Protein AF-A0A350P0D9-F1 (afdb_monomer)

Structure (mmCIF, N/CA/C/O backbone):
data_AF-A0A350P0D9-F1
#
_entry.id   AF-A0A350P0D9-F1
#
loop_
_atom_site.group_PDB
_atom_site.id
_atom_site.type_symbol
_atom_site.label_atom_id
_atom_site.label_alt_id
_atom_site.label_comp_id
_atom_site.label_asym_id
_atom_site.label_entity_id
_atom_site.label_seq_id
_atom_site.pdbx_PDB_ins_code
_atom_site.Cartn_x
_atom_site.Cartn_y
_atom_site.Cartn_z
_atom_site.occupancy
_atom_site.B_iso_or_equiv
_atom_site.auth_seq_id
_atom_site.auth_comp_id
_atom_site.auth_asym_id
_atom_site.auth_atom_id
_atom_site.pdbx_PDB_model_num
ATOM 1 N N . MET A 1 1 ? -10.252 14.528 29.170 1.00 50.81 1 MET A N 1
ATOM 2 C CA . MET A 1 1 ? -8.950 14.505 28.458 1.00 50.81 1 MET A CA 1
ATOM 3 C C . MET A 1 1 ? -8.287 13.154 28.713 1.00 50.81 1 MET A C 1
ATOM 5 O O . MET A 1 1 ? -8.452 12.678 29.819 1.00 50.81 1 MET A O 1
ATOM 9 N N . PHE A 1 2 ? -7.573 12.565 27.742 1.00 56.53 2 PHE A N 1
ATOM 10 C CA . PHE A 1 2 ? -6.917 11.229 27.754 1.00 56.53 2 PHE A CA 1
ATOM 11 C C . PHE A 1 2 ? -7.696 10.047 27.144 1.00 56.53 2 PHE A C 1
ATOM 13 O O . PHE A 1 2 ? -8.002 9.066 27.806 1.00 56.53 2 PHE A O 1
ATOM 20 N N . ASN A 1 3 ? -7.877 10.091 25.818 1.00 57.88 3 ASN A N 1
ATOM 21 C CA . ASN A 1 3 ? -8.094 8.895 24.983 1.00 57.88 3 ASN A CA 1
ATOM 22 C C . ASN A 1 3 ? -6.777 8.379 24.349 1.00 57.88 3 ASN A C 1
ATOM 24 O O . ASN A 1 3 ? -6.797 7.773 23.281 1.00 57.88 3 ASN A O 1
ATOM 28 N N . LEU A 1 4 ? -5.615 8.610 24.981 1.00 62.88 4 LEU A N 1
ATOM 29 C CA . LEU A 1 4 ? -4.295 8.272 24.412 1.00 62.88 4 LEU A CA 1
ATOM 30 C C . LEU A 1 4 ? -4.017 6.759 24.271 1.00 62.88 4 LEU A C 1
ATOM 32 O O . LEU A 1 4 ? -3.020 6.389 23.658 1.00 62.88 4 LEU A O 1
ATOM 36 N N . PHE A 1 5 ? -4.890 5.889 24.789 1.00 63.16 5 PHE A N 1
ATOM 37 C CA . PHE A 1 5 ? -4.708 4.430 24.773 1.00 63.16 5 PHE A CA 1
ATOM 38 C C . PHE A 1 5 ? -5.695 3.673 23.881 1.00 63.16 5 PHE A C 1
ATOM 40 O O . PHE A 1 5 ? -5.747 2.446 23.940 1.00 63.16 5 PHE A O 1
ATOM 47 N N . LYS A 1 6 ? -6.458 4.357 23.016 1.00 61.94 6 LYS A N 1
ATOM 48 C CA . LYS A 1 6 ? -7.188 3.644 21.960 1.00 61.94 6 LYS A CA 1
ATOM 49 C C . LYS A 1 6 ? -6.173 3.102 20.953 1.00 61.94 6 LYS A C 1
ATOM 51 O O . LYS A 1 6 ? -5.709 3.818 20.067 1.00 61.94 6 LYS A O 1
ATOM 56 N N . SER A 1 7 ? -5.785 1.840 21.139 1.00 68.50 7 SER A N 1
ATOM 57 C CA . SER A 1 7 ? -5.010 1.084 20.160 1.00 68.50 7 SER A CA 1
ATOM 58 C C . SER A 1 7 ? -5.816 1.066 18.871 1.00 68.50 7 SER A C 1
ATOM 60 O O . SER A 1 7 ? -6.893 0.485 18.836 1.00 68.50 7 SER A O 1
ATOM 62 N N . ASN A 1 8 ? -5.340 1.763 17.840 1.00 78.12 8 ASN A N 1
ATOM 63 C CA . ASN A 1 8 ? -5.936 1.652 16.519 1.00 78.12 8 ASN A CA 1
ATOM 64 C C . ASN A 1 8 ? -5.464 0.306 15.931 1.00 78.12 8 ASN A C 1
ATOM 66 O O . ASN A 1 8 ? -4.273 0.188 15.603 1.00 78.12 8 ASN A O 1
ATOM 70 N N . PRO A 1 9 ? -6.351 -0.701 15.813 1.00 84.12 9 PRO A N 1
ATOM 71 C CA . PRO A 1 9 ? -5.960 -2.053 15.428 1.00 84.12 9 PRO A CA 1
ATOM 72 C C . PRO A 1 9 ? -5.418 -2.109 13.996 1.00 84.12 9 PRO A C 1
ATOM 74 O O . PRO A 1 9 ? -4.609 -2.981 13.677 1.00 84.12 9 PRO A O 1
ATOM 77 N N . THR A 1 10 ? -5.757 -1.130 13.149 1.00 92.06 10 THR A N 1
ATOM 78 C CA . THR A 1 10 ? -5.276 -1.052 11.764 1.00 92.06 10 THR A CA 1
ATOM 79 C C . THR A 1 10 ? -3.979 -0.266 11.609 1.00 92.06 10 THR A C 1
ATOM 81 O O . THR A 1 10 ? -3.364 -0.306 10.545 1.00 92.06 10 THR A O 1
ATOM 84 N N . LYS A 1 11 ? -3.465 0.385 12.663 1.00 91.31 11 LYS A N 1
ATOM 85 C CA . LYS A 1 11 ? -2.246 1.217 12.587 1.00 91.31 11 LYS A CA 1
ATOM 86 C C . LYS A 1 11 ? -1.025 0.458 12.063 1.00 91.31 11 LYS A C 1
ATOM 88 O O . LYS A 1 11 ? -0.224 1.020 11.318 1.00 91.31 11 LYS A O 1
ATOM 93 N N . LYS A 1 12 ? -0.858 -0.811 12.455 1.00 92.19 12 LYS A N 1
ATOM 94 C CA . LYS A 1 12 ? 0.254 -1.650 11.974 1.00 92.19 12 LYS A CA 1
ATOM 95 C C . LYS A 1 12 ? 0.094 -1.986 10.491 1.00 92.19 12 LYS A C 1
ATOM 97 O O . LYS A 1 12 ? 1.072 -1.897 9.756 1.00 92.19 12 LYS A O 1
ATOM 102 N N . LEU A 1 13 ? -1.125 -2.324 10.075 1.00 94.56 13 LEU A N 1
ATOM 103 C CA . LEU A 1 13 ? -1.458 -2.648 8.691 1.00 94.56 13 LEU A CA 1
ATOM 104 C C . LEU A 1 13 ? -1.287 -1.424 7.784 1.00 94.56 13 LEU A C 1
ATOM 106 O O . LEU A 1 13 ? -0.608 -1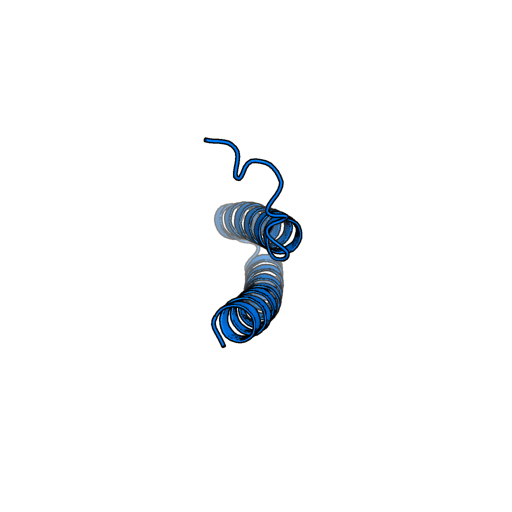.511 6.771 1.00 94.56 13 LEU A O 1
ATOM 110 N N . ARG A 1 14 ? -1.769 -0.248 8.201 1.00 94.81 14 ARG A N 1
ATOM 111 C CA . ARG A 1 14 ? -1.584 1.017 7.468 1.00 94.81 14 ARG A CA 1
ATOM 112 C C . ARG A 1 14 ? -0.108 1.330 7.214 1.00 94.81 14 ARG A C 1
ATOM 114 O O . ARG A 1 14 ? 0.276 1.590 6.085 1.00 94.81 14 ARG A O 1
ATOM 121 N N . ARG A 1 15 ? 0.756 1.153 8.219 1.00 96.00 15 ARG A N 1
ATOM 122 C CA . ARG A 1 15 ? 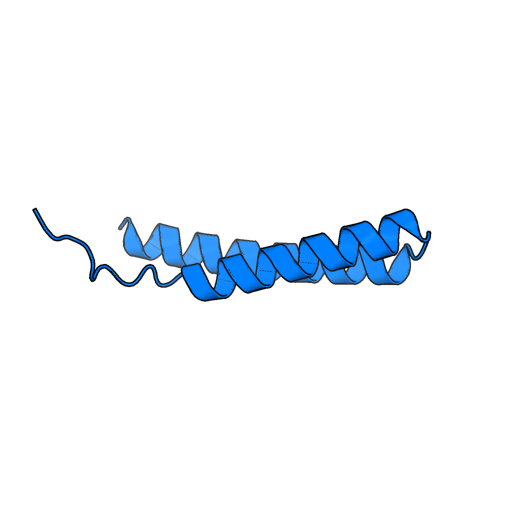2.214 1.300 8.036 1.00 96.00 15 ARG A CA 1
ATOM 123 C C . ARG A 1 15 ? 2.815 0.305 7.039 1.00 96.00 15 ARG A C 1
ATOM 125 O O . ARG A 1 15 ? 3.840 0.606 6.439 1.00 96.00 15 ARG A O 1
ATOM 132 N N . GLN A 1 16 ? 2.268 -0.905 6.931 1.00 96.56 16 GLN A N 1
ATOM 133 C CA . GLN A 1 16 ? 2.728 -1.889 5.945 1.00 96.56 16 GLN A CA 1
ATOM 134 C C . GLN A 1 16 ? 2.244 -1.521 4.543 1.00 96.56 16 GLN A C 1
ATOM 136 O O . GLN A 1 16 ? 3.039 -1.558 3.610 1.00 96.56 16 GLN A O 1
ATOM 141 N N . TYR A 1 17 ? 0.985 -1.098 4.424 1.00 97.81 17 TYR A N 1
ATOM 142 C CA . TYR A 1 17 ? 0.411 -0.561 3.196 1.00 97.81 17 TYR A CA 1
ATOM 143 C C . TYR A 1 17 ? 1.240 0.609 2.645 1.00 97.81 17 TYR A C 1
ATOM 145 O O . TYR A 1 17 ? 1.665 0.559 1.495 1.00 97.81 17 TYR A O 1
ATOM 153 N N . ASP A 1 18 ? 1.579 1.592 3.485 1.00 97.38 18 ASP A N 1
ATOM 154 C CA . ASP A 1 18 ? 2.383 2.753 3.080 1.00 97.38 18 ASP A CA 1
ATOM 155 C C . ASP A 1 18 ? 3.757 2.336 2.529 1.00 97.38 18 ASP A C 1
ATOM 157 O O . ASP A 1 18 ? 4.209 2.845 1.505 1.00 97.38 18 ASP A O 1
ATOM 161 N N . LYS A 1 19 ? 4.403 1.344 3.158 1.00 98.12 19 LYS A N 1
ATOM 162 C CA . LYS A 1 19 ? 5.685 0.795 2.685 1.00 98.12 19 LYS A CA 1
ATOM 163 C C . LYS A 1 19 ? 5.560 0.064 1.350 1.00 98.12 19 LYS A C 1
ATOM 165 O O . LYS A 1 19 ? 6.492 0.108 0.550 1.00 98.12 19 LYS A O 1
ATOM 170 N N . LEU A 1 20 ? 4.458 -0.652 1.124 1.00 98.00 20 LEU A N 1
ATOM 171 C CA . LEU A 1 20 ? 4.203 -1.314 -0.157 1.00 98.00 20 LEU A CA 1
ATOM 172 C C . LEU A 1 20 ? 4.001 -0.280 -1.261 1.00 98.00 20 LEU A C 1
ATOM 174 O O . LEU A 1 20 ? 4.603 -0.422 -2.322 1.00 98.00 20 LEU A O 1
ATOM 178 N N . LEU A 1 21 ? 3.245 0.787 -0.988 1.00 97.81 21 LEU A N 1
ATOM 179 C CA . LEU A 1 21 ? 3.068 1.890 -1.929 1.00 97.81 21 LEU A CA 1
ATOM 180 C C . LEU A 1 21 ? 4.386 2.593 -2.245 1.00 97.81 21 LEU A C 1
ATOM 182 O O . LEU A 1 21 ? 4.689 2.798 -3.414 1.00 97.81 21 LEU A O 1
ATOM 186 N N . GLU A 1 22 ? 5.201 2.908 -1.238 1.00 98.12 22 GLU A N 1
ATOM 187 C CA . GLU A 1 22 ? 6.515 3.531 -1.441 1.00 98.12 22 GLU A CA 1
ATOM 188 C C . GLU A 1 22 ? 7.400 2.673 -2.359 1.00 98.12 22 GLU A C 1
ATOM 190 O O . GLU A 1 22 ? 7.947 3.156 -3.353 1.00 98.12 22 GLU A O 1
ATOM 195 N N . ARG A 1 23 ? 7.472 1.361 -2.098 1.00 98.06 23 ARG A N 1
ATOM 196 C CA . ARG A 1 23 ? 8.205 0.416 -2.956 1.00 98.06 23 ARG A CA 1
ATOM 197 C C . ARG A 1 23 ? 7.616 0.338 -4.362 1.00 98.06 23 ARG A C 1
ATOM 199 O O . ARG A 1 23 ? 8.377 0.296 -5.326 1.00 98.06 23 ARG A O 1
ATOM 206 N N . ALA A 1 24 ? 6.290 0.334 -4.486 1.00 98.19 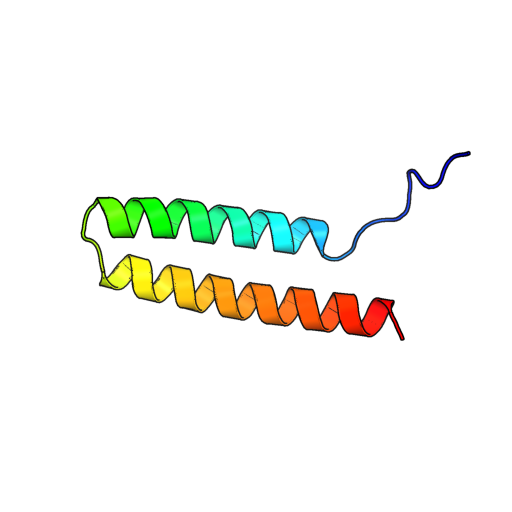24 ALA A N 1
ATOM 207 C CA . ALA A 1 24 ? 5.608 0.313 -5.773 1.00 98.19 24 ALA A CA 1
ATOM 208 C C . ALA A 1 24 ? 5.943 1.576 -6.579 1.00 98.19 24 ALA A C 1
ATOM 210 O O . ALA A 1 24 ? 6.277 1.473 -7.755 1.00 98.19 24 ALA A O 1
ATOM 211 N N . MET A 1 25 ? 5.960 2.752 -5.945 1.00 97.69 25 MET A N 1
ATOM 212 C CA . MET A 1 25 ? 6.358 4.006 -6.592 1.00 97.69 25 MET A CA 1
ATOM 213 C C . MET A 1 25 ? 7.803 3.957 -7.094 1.00 97.69 25 MET A C 1
ATOM 215 O O . MET A 1 25 ? 8.076 4.380 -8.218 1.00 97.69 25 MET A O 1
ATOM 219 N N . HIS A 1 26 ? 8.731 3.411 -6.303 1.00 98.44 26 HIS A N 1
ATOM 220 C CA . HIS A 1 26 ? 10.111 3.214 -6.751 1.00 98.44 26 HIS A CA 1
ATOM 221 C C . HIS A 1 26 ? 10.204 2.238 -7.931 1.00 98.44 26 HIS A C 1
ATOM 223 O O . HIS A 1 26 ? 10.889 2.540 -8.907 1.00 98.44 26 HIS A O 1
ATOM 229 N N . ALA A 1 27 ? 9.491 1.109 -7.880 1.00 98.31 27 ALA A N 1
ATOM 230 C CA . ALA A 1 27 ? 9.443 0.141 -8.976 1.00 98.31 27 ALA A CA 1
ATOM 231 C C . ALA A 1 27 ? 8.882 0.773 -10.260 1.00 98.31 27 ALA A C 1
ATOM 233 O O . ALA A 1 27 ? 9.498 0.665 -11.318 1.00 98.31 27 ALA A O 1
ATOM 234 N N . GLN A 1 28 ? 7.782 1.524 -10.152 1.00 97.69 28 GLN A N 1
ATOM 235 C CA . GLN A 1 28 ? 7.178 2.248 -11.268 1.00 97.69 28 GLN A CA 1
ATOM 236 C C . GLN A 1 28 ? 8.146 3.272 -11.869 1.00 97.69 28 GLN A C 1
ATOM 238 O O . GLN A 1 28 ? 8.321 3.310 -13.084 1.00 97.69 28 GLN A O 1
ATOM 243 N N . ARG A 1 29 ? 8.814 4.074 -11.029 1.00 97.94 29 ARG A N 1
ATOM 244 C CA . ARG A 1 29 ? 9.788 5.084 -11.473 1.00 97.94 29 ARG A CA 1
ATOM 245 C C . ARG A 1 29 ? 11.001 4.465 -12.169 1.00 97.94 29 ARG A C 1
ATOM 247 O O . ARG A 1 29 ? 11.552 5.079 -13.077 1.00 97.94 29 ARG A O 1
ATOM 254 N N . ASN A 1 30 ? 11.394 3.263 -11.761 1.00 97.25 30 ASN A N 1
ATOM 255 C CA . ASN A 1 30 ? 12.488 2.512 -12.372 1.00 97.25 30 ASN A CA 1
ATOM 256 C C . ASN A 1 30 ? 12.046 1.708 -13.612 1.00 97.25 30 ASN A C 1
ATOM 258 O O . ASN A 1 30 ? 12.883 1.071 -14.244 1.00 97.25 30 ASN A O 1
ATOM 262 N N . GLY A 1 31 ? 10.753 1.722 -13.961 1.00 97.50 31 GLY A N 1
ATOM 263 C CA . GLY A 1 31 ? 10.199 0.968 -15.087 1.00 97.50 31 GLY A CA 1
ATOM 264 C C . GLY A 1 31 ? 10.005 -0.530 -14.823 1.00 97.50 31 GLY A C 1
ATOM 265 O O . GLY A 1 31 ? 9.733 -1.282 -15.756 1.00 97.50 31 GLY A O 1
ATOM 266 N N . ASP A 1 32 ? 10.111 -0.985 -13.572 1.00 97.94 32 ASP A N 1
ATOM 267 C CA . ASP A 1 32 ? 9.852 -2.375 -13.189 1.00 97.94 32 ASP A CA 1
ATOM 268 C C . ASP A 1 32 ? 8.346 -2.609 -13.001 1.00 97.94 32 ASP A C 1
ATOM 270 O O . ASP A 1 32 ? 7.804 -2.621 -11.890 1.00 97.94 32 ASP A O 1
ATOM 274 N N . ILE A 1 33 ? 7.655 -2.774 -14.131 1.00 96.69 33 ILE A N 1
ATOM 275 C CA . ILE A 1 33 ? 6.198 -2.937 -14.173 1.00 96.69 33 ILE A CA 1
ATOM 276 C C . ILE A 1 33 ? 5.750 -4.216 -13.464 1.00 96.69 33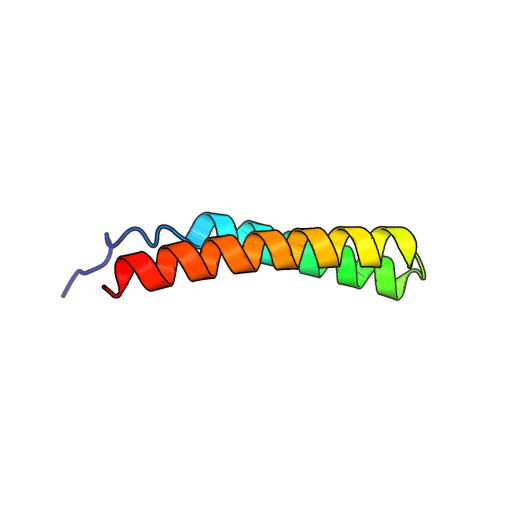 ILE A C 1
ATOM 278 O O . ILE A 1 33 ? 4.723 -4.208 -12.792 1.00 96.69 33 ILE A O 1
ATOM 282 N N . LYS A 1 34 ? 6.522 -5.306 -13.561 1.00 97.88 34 LYS A N 1
ATOM 283 C CA . LYS A 1 34 ? 6.170 -6.577 -12.914 1.00 97.88 34 LYS A CA 1
ATOM 284 C C . LYS A 1 34 ? 6.147 -6.414 -11.398 1.00 97.88 34 LYS A C 1
ATOM 286 O O . LYS A 1 34 ? 5.159 -6.776 -10.759 1.00 97.88 34 LYS A O 1
ATOM 291 N N . THR A 1 35 ? 7.214 -5.854 -10.832 1.00 98.06 35 THR A N 1
ATOM 292 C CA .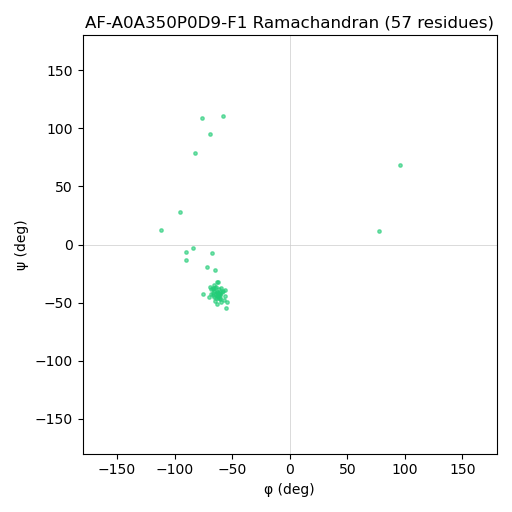 THR A 1 35 ? 7.299 -5.620 -9.389 1.00 98.06 35 THR A CA 1
ATOM 293 C C . THR A 1 35 ? 6.265 -4.596 -8.940 1.00 98.06 35 TH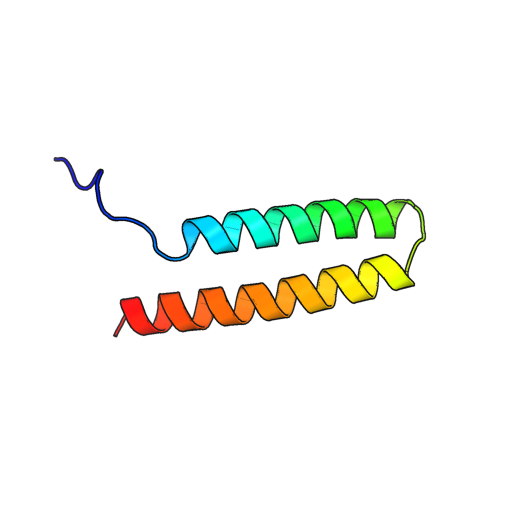R A C 1
ATOM 295 O O . THR A 1 35 ? 5.614 -4.811 -7.920 1.00 98.06 35 THR A O 1
ATOM 298 N N . TYR A 1 36 ? 6.040 -3.531 -9.716 1.00 98.25 36 TYR A N 1
ATOM 299 C CA . TYR A 1 36 ? 4.969 -2.570 -9.451 1.00 98.25 36 TYR A CA 1
ATOM 300 C C . TYR A 1 36 ? 3.599 -3.256 -9.349 1.00 98.25 36 TYR A C 1
ATOM 302 O O . TYR A 1 36 ? 2.947 -3.144 -8.316 1.00 98.25 36 TYR A O 1
ATOM 310 N N . SER A 1 37 ? 3.197 -4.032 -10.362 1.00 97.88 37 SER A N 1
ATOM 311 C CA . SER A 1 37 ? 1.908 -4.733 -10.367 1.00 97.88 37 SER A CA 1
ATOM 312 C C . SER A 1 37 ? 1.753 -5.680 -9.176 1.00 97.88 37 SER A C 1
ATOM 314 O O . SER A 1 37 ? 0.683 -5.733 -8.571 1.00 97.88 37 SER A O 1
ATOM 316 N N . MET A 1 38 ? 2.818 -6.398 -8.804 1.00 98.25 38 MET A N 1
ATOM 317 C CA . MET A 1 38 ? 2.802 -7.274 -7.630 1.00 98.25 38 MET A CA 1
ATOM 318 C C . MET A 1 38 ? 2.621 -6.491 -6.324 1.00 98.25 38 MET A C 1
ATOM 320 O O . MET A 1 38 ? 1.760 -6.839 -5.518 1.00 98.25 38 MET A O 1
ATOM 324 N N . LEU A 1 39 ? 3.399 -5.424 -6.123 1.00 98.31 39 LEU A N 1
ATOM 325 C CA . LEU A 1 39 ? 3.336 -4.603 -4.912 1.00 98.31 39 LEU A CA 1
ATOM 326 C C . LEU A 1 39 ? 1.992 -3.880 -4.783 1.00 98.31 39 LEU A C 1
ATOM 328 O O . LEU A 1 39 ? 1.452 -3.777 -3.682 1.00 98.31 39 LEU A O 1
ATOM 332 N N . THR A 1 40 ? 1.419 -3.419 -5.897 1.00 96.88 40 THR A N 1
ATOM 333 C CA . THR A 1 40 ? 0.083 -2.818 -5.916 1.00 96.88 40 THR A CA 1
ATOM 334 C C . THR A 1 40 ? -0.988 -3.840 -5.530 1.00 96.88 40 THR A C 1
ATOM 336 O O . THR A 1 40 ? -1.787 -3.553 -4.640 1.00 96.88 40 THR A O 1
ATOM 339 N N . ALA A 1 41 ? -0.964 -5.056 -6.085 1.00 97.88 41 ALA A N 1
ATOM 340 C CA . ALA A 1 41 ? -1.912 -6.113 -5.714 1.00 97.88 41 ALA A CA 1
ATOM 341 C C . ALA A 1 41 ? -1.803 -6.521 -4.228 1.00 97.88 41 ALA A C 1
ATOM 343 O O . ALA A 1 41 ? -2.812 -6.747 -3.549 1.00 97.88 41 ALA A O 1
ATOM 344 N N . GLU A 1 42 ? -0.580 -6.574 -3.692 1.00 97.44 42 GLU A N 1
ATOM 345 C CA . GLU A 1 42 ? -0.348 -6.816 -2.266 1.00 97.44 42 GLU A CA 1
ATOM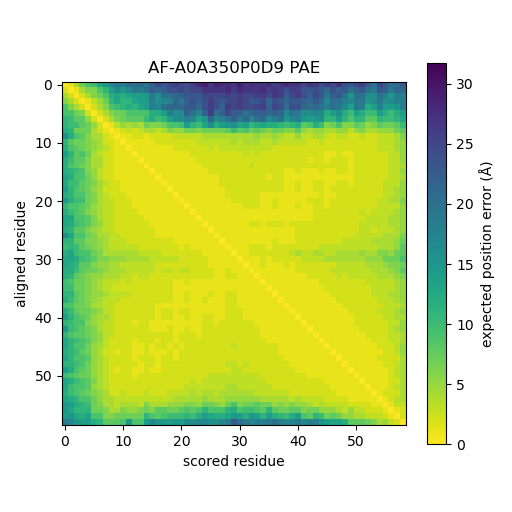 346 C C . GLU A 1 42 ? -0.917 -5.671 -1.412 1.00 97.44 42 GLU A C 1
ATOM 348 O O . GLU A 1 42 ? -1.605 -5.916 -0.417 1.00 97.44 42 GLU A O 1
ATOM 353 N N . SER A 1 43 ? -0.710 -4.420 -1.837 1.00 97.62 43 SER A N 1
ATOM 354 C CA . SER A 1 43 ? -1.245 -3.242 -1.150 1.00 97.62 43 SER A CA 1
ATOM 355 C C . SER A 1 43 ? -2.780 -3.236 -1.118 1.00 97.62 43 SER A C 1
ATOM 357 O O . SER A 1 43 ? -3.363 -2.986 -0.064 1.00 97.62 43 SER A O 1
ATOM 359 N N . GLU A 1 44 ? -3.451 -3.610 -2.212 1.00 97.44 44 GLU A N 1
ATOM 360 C CA . GLU A 1 44 ? -4.916 -3.719 -2.268 1.00 97.44 44 GLU A CA 1
ATOM 361 C C . GLU A 1 44 ? -5.450 -4.791 -1.317 1.00 97.44 44 GLU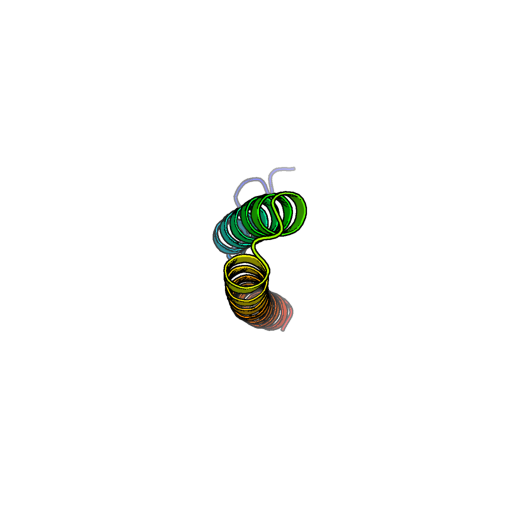 A C 1
ATOM 363 O O . GLU A 1 44 ? -6.458 -4.594 -0.636 1.00 97.44 44 GLU A O 1
ATOM 368 N N . THR A 1 45 ? -4.758 -5.928 -1.235 1.00 97.19 45 THR A N 1
ATOM 369 C CA . THR A 1 45 ? -5.112 -7.002 -0.302 1.00 97.19 45 THR A CA 1
ATOM 370 C C . THR A 1 45 ? -5.028 -6.513 1.143 1.00 97.19 45 THR A C 1
ATOM 372 O O . THR A 1 45 ? -5.922 -6.774 1.950 1.00 97.19 45 THR A O 1
ATOM 375 N N . LEU A 1 46 ? -3.980 -5.754 1.464 1.00 96.56 46 LEU A N 1
ATOM 376 C CA . LEU A 1 46 ? -3.769 -5.178 2.788 1.00 96.56 46 LEU A CA 1
ATOM 377 C C . LEU A 1 46 ? -4.814 -4.095 3.104 1.00 96.56 46 LEU A C 1
ATOM 379 O O . LEU A 1 46 ? -5.338 -4.043 4.217 1.00 96.56 46 LEU A O 1
ATOM 383 N N . TYR A 1 47 ? -5.191 -3.286 2.112 1.00 96.69 47 TYR A N 1
ATOM 384 C CA . TYR A 1 47 ? -6.250 -2.287 2.242 1.00 96.69 47 TYR A CA 1
ATOM 385 C C . TYR A 1 47 ? -7.613 -2.920 2.551 1.00 96.69 47 TYR A C 1
ATOM 387 O O . TYR A 1 47 ? -8.289 -2.482 3.479 1.00 96.69 47 TYR A O 1
ATOM 395 N N . LYS A 1 48 ? -7.978 -4.011 1.866 1.00 97.12 48 LYS A N 1
ATOM 396 C CA . LYS A 1 48 ? -9.215 -4.760 2.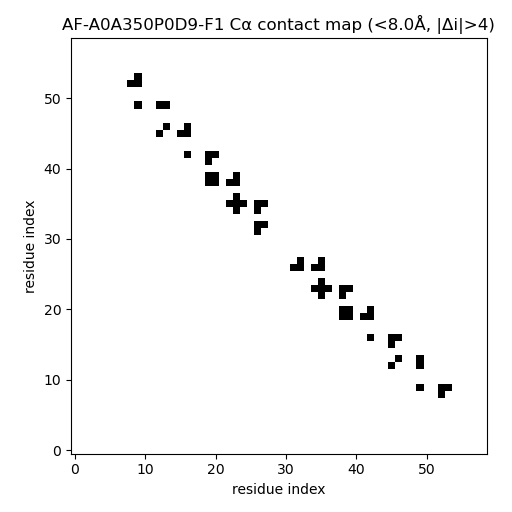156 1.00 97.12 48 LYS A CA 1
ATOM 397 C C . LYS A 1 48 ? -9.248 -5.302 3.588 1.00 97.12 48 LYS A C 1
ATOM 399 O O . LYS A 1 48 ? -10.297 -5.294 4.227 1.00 97.12 48 LYS A O 1
ATOM 404 N N . GLN A 1 49 ? -8.108 -5.745 4.123 1.00 95.38 49 GLN A N 1
ATOM 405 C CA . GLN A 1 49 ? -8.019 -6.177 5.525 1.00 95.38 49 GLN A CA 1
ATOM 406 C C . GLN A 1 49 ? -8.220 -5.009 6.497 1.00 95.38 49 GLN A C 1
ATOM 408 O O . GLN A 1 49 ? -8.916 -5.161 7.500 1.00 95.38 49 GLN A O 1
ATOM 413 N N . ILE A 1 50 ? -7.635 -3.844 6.199 1.00 94.94 50 ILE A N 1
ATOM 414 C CA . ILE A 1 50 ? -7.834 -2.619 6.985 1.00 94.94 50 ILE A CA 1
ATOM 415 C C . ILE A 1 50 ? -9.315 -2.239 6.995 1.00 94.94 50 ILE A C 1
ATOM 417 O O . ILE A 1 50 ? -9.876 -2.026 8.066 1.00 94.94 50 ILE A O 1
ATOM 421 N N . GLU A 1 51 ? -9.951 -2.204 5.826 1.00 95.12 51 GLU A N 1
ATOM 422 C CA . GLU A 1 51 ? -11.365 -1.861 5.683 1.00 95.12 51 GLU A CA 1
ATOM 423 C C . GLU A 1 51 ? -12.269 -2.836 6.449 1.00 95.12 51 GLU A C 1
ATOM 425 O O . GLU A 1 51 ? -13.162 -2.406 7.175 1.00 95.12 51 GLU A O 1
ATOM 430 N N . ALA A 1 52 ? -12.001 -4.143 6.373 1.00 94.56 52 ALA A N 1
ATOM 431 C CA . ALA A 1 52 ? -12.762 -5.150 7.109 1.00 94.56 52 ALA A CA 1
ATOM 432 C C . ALA A 1 52 ? -12.683 -4.958 8.635 1.00 94.56 52 ALA A C 1
ATOM 434 O O . ALA A 1 52 ? -13.692 -5.100 9.327 1.00 94.56 52 ALA A O 1
ATOM 435 N N . ILE A 1 53 ? -11.503 -4.616 9.165 1.00 92.12 53 ILE A N 1
ATOM 436 C CA . ILE A 1 53 ? -11.320 -4.357 10.600 1.00 92.12 53 ILE A CA 1
ATOM 437 C C . ILE A 1 53 ? -12.006 -3.048 10.999 1.00 92.12 53 ILE A C 1
ATOM 439 O O . ILE A 1 53 ? -12.729 -3.020 11.988 1.00 92.12 53 ILE A O 1
ATOM 443 N N . GLU A 1 54 ? -11.840 -1.980 10.216 1.00 90.38 54 GLU A N 1
ATOM 444 C CA . GLU A 1 54 ? -12.457 -0.681 10.517 1.00 90.38 54 GLU A CA 1
ATOM 445 C C . GLU A 1 54 ? -13.981 -0.725 10.428 1.00 90.38 54 GLU A C 1
ATOM 447 O O . GLU A 1 54 ? -14.655 -0.075 11.223 1.00 90.38 54 GLU A O 1
ATOM 452 N N . ASN A 1 55 ? -14.533 -1.508 9.503 1.00 91.12 55 ASN A N 1
ATOM 453 C CA . ASN A 1 55 ? -15.972 -1.727 9.415 1.00 91.12 55 ASN A CA 1
ATOM 454 C C . ASN A 1 55 ? -16.490 -2.552 10.597 1.00 91.12 55 ASN A C 1
ATOM 456 O O . ASN A 1 55 ? -17.566 -2.255 11.106 1.00 91.12 55 ASN A O 1
ATOM 460 N N . LYS A 1 56 ? -15.718 -3.538 11.074 1.00 87.69 56 LYS A N 1
ATOM 461 C CA . LYS A 1 56 ? -16.058 -4.304 12.281 1.00 87.69 56 LYS A CA 1
ATOM 462 C C . LYS A 1 56 ? -16.012 -3.446 13.548 1.00 87.69 56 LYS A C 1
ATOM 464 O O . LYS A 1 56 ? -16.863 -3.621 14.405 1.00 87.69 56 LYS A O 1
ATOM 469 N N . ASP A 1 57 ? -15.057 -2.525 13.658 1.00 79.75 57 ASP A N 1
ATOM 470 C CA . ASP A 1 57 ? -14.936 -1.612 14.806 1.00 79.75 57 ASP A CA 1
ATOM 471 C C . ASP A 1 57 ? -16.024 -0.520 14.835 1.00 79.75 57 ASP A C 1
ATOM 473 O O . ASP A 1 57 ? -16.230 0.122 15.866 1.00 79.75 57 ASP A O 1
ATOM 477 N N . ARG A 1 58 ? -16.676 -0.255 13.695 1.00 70.31 58 ARG A N 1
ATOM 478 C CA . ARG A 1 58 ? -17.769 0.725 13.561 1.00 70.31 58 ARG A CA 1
ATOM 479 C C . ARG A 1 58 ? -19.162 0.133 13.808 1.00 70.31 58 ARG A C 1
ATOM 481 O O . ARG A 1 58 ? -20.100 0.920 13.920 1.00 70.31 58 ARG A O 1
ATOM 488 N N . ALA A 1 59 ? -19.289 -1.194 13.834 1.00 56.38 59 ALA A N 1
ATOM 489 C CA . ALA A 1 59 ? -20.530 -1.925 14.104 1.00 56.38 59 ALA A CA 1
ATOM 490 C C . ALA A 1 59 ? -20.695 -2.194 15.606 1.00 56.38 59 ALA A C 1
ATOM 492 O O . ALA A 1 59 ? -21.846 -2.092 16.083 1.00 56.38 59 ALA A O 1
#

Radius of gyration: 14.69 Å; Cα contacts (8 Å, |Δi|>4): 33; chains: 1; bounding box: 33×22×44 Å

Mean predicted aligned error: 5.02 Å

Sequence (59 aa):
MFNLFKSNPTKKLRRQYDKLLERAMHAQRNGDIKTYSMLTAESETLYKQIEAIENKDRA

Foldseek 3Di:
DDPVPPPLVCPVLVVVLVVLVVVLVVCVVVVVVVSNVVSVVVSVVSVVVSVVVVVVVVD

Nearest PDB structures (foldseek):
  3v1b-assembly1_B  TM=9.657E-01  e=3.044E+00  synthetic construct
  8qfv-assembly1_0  TM=9.680E-01  e=9.611E+00  Synechocystis sp. PCC 6803

pLDDT: mean 90.09, std 13.24, range [50.81, 98.44]

InterPro domains:
  IPR045493 Protein of unknown function DUF6435 [NF033487] (1-54)
  IPR045493 Protein of unknown function DUF6435 [PF20027] (1-53)

Solvent-accessible surface area (backbone atoms only — not comparable to full-atom values): 3366 Å² total; per-residue (Å²): 140,83,77,87,76,72,77,60,86,46,57,67,55,51,58,48,35,54,52,29,48,53,51,21,52,51,27,49,76,72,65,37,57,69,60,18,56,51,30,48,56,52,28,53,55,49,49,52,53,42,51,54,51,54,53,59,76,71,107

Organism: NCBI:txid589873

Secondary structure (DSSP, 8-state):
---TT---TTHHHHHHHHHHHHHHHHHHHTT-HHHHHHHHHHHHHHHHHHHHHHHHHH-